Protein AF-G9YW83-F1 (afdb_monomer)

Organism: NCBI:txid411475

Radius of gyration: 24.29 Å; Cα contacts (8 Å, |Δi|>4): 75; chains: 1; bounding box: 59×24×64 Å

Foldseek 3Di:
DVVVVVVVVVVVVVVVPPPDDPDDQPDPCSNVPDWDKDFPPDWDWDQDPVRDTDIDGWIWTWDQDPVRDTDTDTDDDDPPPPPDD

Structure (mmCIF, N/CA/C/O backbone):
data_AF-G9YW83-F1
#
_entry.id   AF-G9YW83-F1
#
loop_
_atom_site.group_PDB
_atom_site.id
_atom_site.type_symbol
_atom_site.label_atom_id
_atom_site.label_alt_id
_atom_site.label_comp_id
_atom_site.label_asym_id
_atom_site.label_entity_id
_atom_site.label_seq_id
_atom_site.pdbx_PDB_ins_code
_atom_site.Cartn_x
_atom_site.Cartn_y
_atom_site.Cartn_z
_atom_site.occupancy
_atom_site.B_iso_or_equiv
_atom_site.auth_seq_id
_atom_site.auth_comp_id
_atom_site.auth_asym_id
_atom_site.auth_atom_id
_atom_site.pdbx_PDB_model_num
ATOM 1 N N . MET A 1 1 ? -31.447 5.486 44.020 1.00 64.25 1 MET A N 1
ATOM 2 C CA . MET A 1 1 ? -31.018 5.929 42.672 1.00 64.25 1 MET A CA 1
ATOM 3 C C . MET A 1 1 ? -29.510 6.178 42.585 1.00 64.25 1 MET A C 1
ATOM 5 O O . MET A 1 1 ? -28.852 5.413 41.898 1.00 64.25 1 MET A O 1
ATOM 9 N N . LYS A 1 2 ? -28.924 7.126 43.339 1.00 79.12 2 LYS A N 1
ATOM 10 C CA . LYS A 1 2 ? -27.466 7.417 43.303 1.00 79.12 2 LYS A CA 1
ATOM 11 C C . LYS A 1 2 ? -26.550 6.193 43.497 1.00 79.12 2 LYS A C 1
ATOM 13 O O . LYS A 1 2 ? -25.579 6.048 42.771 1.00 79.12 2 LYS A O 1
ATOM 18 N N . LYS A 1 3 ? -26.889 5.277 44.416 1.00 85.06 3 LYS A N 1
ATOM 19 C CA . LYS A 1 3 ? -26.110 4.042 44.649 1.00 85.06 3 LYS A CA 1
ATOM 20 C C . LYS A 1 3 ? -26.171 3.041 43.487 1.00 85.06 3 LYS A C 1
ATOM 22 O O . LYS A 1 3 ? -25.188 2.369 43.223 1.00 85.06 3 LYS A O 1
ATOM 27 N N . VAL A 1 4 ? -27.300 2.978 42.779 1.00 91.31 4 VAL A N 1
ATOM 28 C CA . VAL A 1 4 ? -27.478 2.095 41.612 1.00 91.31 4 VAL A CA 1
ATOM 29 C C . VAL A 1 4 ? -26.697 2.643 40.420 1.00 91.31 4 VAL A C 1
ATOM 31 O O . VAL A 1 4 ? -25.988 1.900 39.757 1.00 91.31 4 VAL A O 1
ATOM 34 N N . ILE A 1 5 ? -26.752 3.962 40.211 1.00 93.06 5 ILE A N 1
ATOM 35 C CA . ILE A 1 5 ? -25.970 4.652 39.176 1.00 93.06 5 ILE A CA 1
ATOM 36 C C . ILE A 1 5 ? -24.469 4.493 39.445 1.00 93.06 5 ILE A C 1
ATOM 38 O O . ILE A 1 5 ? -23.713 4.187 38.531 1.00 93.06 5 ILE A O 1
ATOM 42 N N . SER A 1 6 ? -24.043 4.633 40.704 1.00 92.25 6 SER A N 1
ATOM 43 C CA . SER A 1 6 ? -22.649 4.413 41.103 1.00 92.25 6 SER A CA 1
ATOM 44 C C . SER A 1 6 ? -22.174 2.988 40.815 1.00 92.25 6 SER A C 1
ATOM 46 O O . SER A 1 6 ? -21.050 2.828 40.360 1.00 92.2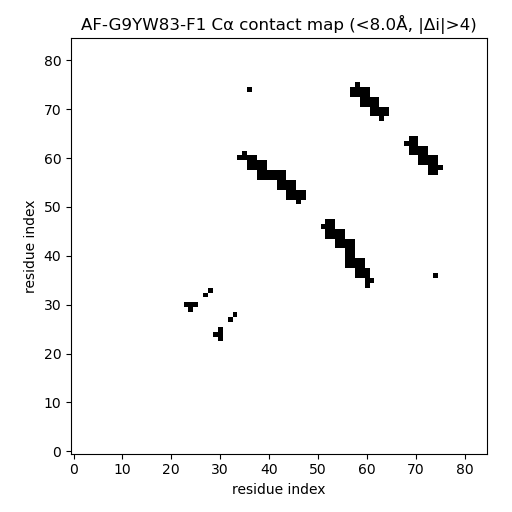5 6 SER A O 1
ATOM 48 N N . LEU A 1 7 ? -23.014 1.978 41.071 1.00 93.31 7 LEU A N 1
ATOM 49 C CA . LEU A 1 7 ? -22.692 0.569 40.824 1.00 93.31 7 LEU A CA 1
ATOM 50 C C . LEU A 1 7 ? -22.612 0.251 39.321 1.00 93.31 7 LEU A C 1
ATOM 52 O O . LEU A 1 7 ? -21.749 -0.504 38.883 1.00 93.31 7 LEU A O 1
ATOM 56 N N . LEU A 1 8 ? -23.507 0.841 38.524 1.00 95.56 8 LEU A N 1
ATOM 57 C CA . LEU A 1 8 ? -23.491 0.707 37.069 1.00 95.56 8 LEU A CA 1
ATOM 58 C C . LEU A 1 8 ? -22.208 1.311 36.483 1.00 95.56 8 LEU A C 1
ATOM 60 O O . LEU A 1 8 ? -21.569 0.705 35.628 1.00 95.56 8 LEU A O 1
ATOM 64 N N . LEU A 1 9 ? -21.810 2.488 36.972 1.00 94.06 9 LEU A N 1
ATOM 65 C CA . LEU A 1 9 ? -20.634 3.196 36.475 1.00 94.06 9 LEU A CA 1
ATOM 66 C C . LEU A 1 9 ? -19.333 2.445 36.791 1.00 94.06 9 LEU A C 1
ATOM 68 O O . LEU A 1 9 ? -18.458 2.354 35.932 1.00 94.06 9 LEU A O 1
ATOM 72 N N . THR A 1 10 ? -19.221 1.854 37.985 1.00 94.88 10 THR A N 1
ATOM 73 C CA . THR A 1 10 ? -18.084 0.985 38.321 1.00 94.88 10 THR A CA 1
ATOM 74 C C . THR A 1 10 ? -18.058 -0.279 37.469 1.00 94.88 10 THR A C 1
ATOM 76 O O . THR A 1 10 ? -16.983 -0.669 37.024 1.00 94.88 10 THR A O 1
ATOM 79 N N . ALA A 1 11 ? -19.208 -0.893 37.180 1.00 95.38 11 ALA A N 1
ATOM 80 C CA . ALA A 1 11 ? -19.264 -2.062 36.303 1.00 95.38 11 ALA A CA 1
ATOM 81 C C . ALA A 1 11 ? -18.779 -1.742 34.876 1.00 95.38 11 ALA A C 1
ATOM 83 O O . ALA A 1 11 ? -17.965 -2.482 34.329 1.00 95.38 11 ALA A O 1
ATOM 84 N N . VAL A 1 12 ? -19.208 -0.614 34.298 1.00 95.12 12 VAL A N 1
ATOM 85 C CA . VAL A 1 12 ? -18.772 -0.173 32.959 1.00 95.12 12 VAL A CA 1
ATOM 86 C C . VAL A 1 12 ? -17.264 0.087 32.914 1.00 95.12 12 VAL A C 1
ATOM 88 O O . VAL A 1 12 ? -16.604 -0.329 31.966 1.00 95.12 12 VAL A O 1
ATOM 91 N N . LEU A 1 13 ? -16.706 0.723 33.949 1.00 94.12 13 LEU A N 1
ATOM 92 C CA . LEU A 1 13 ? -15.263 0.964 34.055 1.00 94.12 13 LEU A CA 1
ATOM 93 C C . LEU A 1 13 ? -14.459 -0.336 34.129 1.00 94.12 13 LEU A C 1
ATOM 95 O O . LEU A 1 13 ? -13.458 -0.470 33.432 1.00 94.12 13 LEU A O 1
ATOM 99 N N . ILE A 1 14 ? -14.911 -1.301 34.934 1.00 93.94 14 ILE A N 1
ATOM 100 C CA . ILE A 1 14 ? -14.249 -2.607 35.048 1.00 93.94 14 ILE A CA 1
ATOM 101 C C . ILE A 1 14 ? -14.286 -3.336 33.703 1.00 93.94 14 ILE A C 1
ATOM 103 O O . ILE A 1 14 ? -13.261 -3.853 33.272 1.00 93.94 14 ILE A O 1
ATOM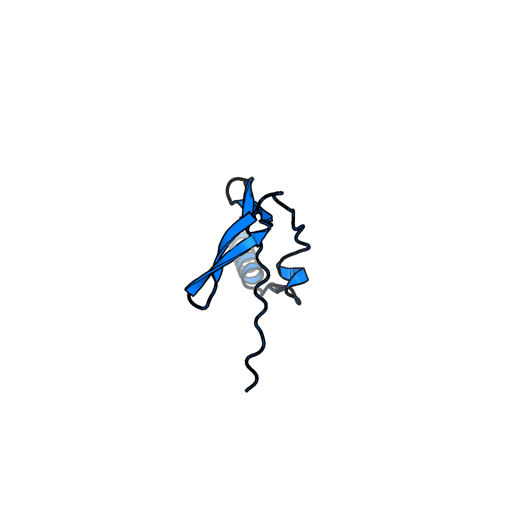 107 N N . ILE A 1 15 ? -15.431 -3.331 33.014 1.00 91.50 15 ILE A N 1
ATOM 108 C CA . ILE A 1 15 ? -15.578 -3.984 31.706 1.00 91.50 15 ILE A CA 1
ATOM 109 C C . ILE A 1 15 ? -14.702 -3.305 30.645 1.00 91.50 15 ILE A C 1
ATOM 111 O O . ILE A 1 15 ? -14.049 -3.995 29.870 1.00 91.50 15 ILE A O 1
ATOM 115 N N . GLY A 1 16 ? -14.639 -1.971 30.628 1.00 86.81 16 GLY A N 1
ATOM 116 C CA . GLY A 1 16 ? -13.803 -1.219 29.686 1.00 86.81 16 GLY A CA 1
ATOM 117 C C . GLY A 1 16 ? -12.296 -1.358 29.930 1.00 86.81 16 GLY A C 1
ATOM 118 O O . GLY A 1 16 ? -11.511 -1.102 29.023 1.00 86.81 16 GLY A O 1
ATOM 119 N N . MET A 1 17 ? -11.892 -1.766 31.137 1.00 86.94 17 MET A N 1
ATOM 120 C CA . MET A 1 17 ? -10.497 -2.050 31.494 1.00 86.94 17 MET A CA 1
ATOM 121 C C . MET A 1 17 ? -10.115 -3.525 31.349 1.00 86.94 17 MET A C 1
ATOM 123 O O . MET A 1 17 ? -8.944 -3.862 31.534 1.00 86.94 17 MET A O 1
ATOM 127 N N . LEU A 1 18 ? -11.064 -4.413 31.025 1.00 87.44 18 LEU A N 1
ATOM 128 C CA . LEU A 1 18 ? -10.715 -5.782 30.668 1.00 87.44 18 LEU A CA 1
ATOM 129 C C . LEU A 1 18 ? -9.826 -5.728 29.419 1.00 87.44 18 LEU A C 1
ATOM 131 O O . LEU A 1 18 ? -10.200 -5.068 28.447 1.00 87.44 18 LEU A O 1
ATOM 135 N N . PRO A 1 19 ? -8.662 -6.399 29.415 1.00 79.31 19 P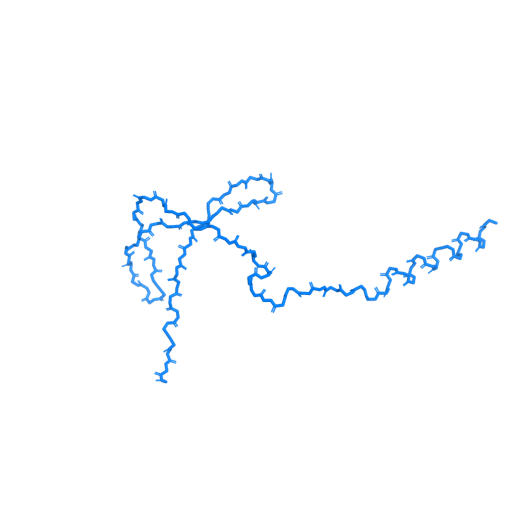RO A N 1
ATOM 136 C CA . PRO A 1 19 ? -7.839 -6.507 28.225 1.00 79.31 19 PRO A CA 1
ATOM 137 C C . PRO A 1 19 ? -8.625 -7.306 27.188 1.00 79.31 19 PRO A C 1
ATOM 139 O O . PRO A 1 19 ? -8.641 -8.536 27.194 1.00 79.31 19 PRO A O 1
ATOM 142 N N . LEU A 1 20 ? -9.328 -6.594 26.313 1.00 75.44 20 LEU A N 1
ATOM 143 C CA . LEU A 1 20 ? -9.868 -7.174 25.101 1.00 75.44 20 LEU A CA 1
ATOM 144 C C . LEU A 1 20 ? -8.657 -7.568 24.261 1.00 75.44 20 LEU A C 1
ATOM 146 O O . LEU A 1 20 ? -7.759 -6.756 24.033 1.00 75.44 20 LEU A O 1
ATOM 150 N N . SER A 1 21 ? -8.593 -8.832 23.858 1.00 71.38 21 SER A N 1
ATOM 151 C CA . SER A 1 21 ? -7.546 -9.319 22.972 1.00 71.38 21 SER A CA 1
ATOM 152 C C . SER A 1 21 ? -7.560 -8.485 21.692 1.00 71.38 21 SER A C 1
ATOM 154 O O . SER A 1 21 ? -8.459 -8.632 20.865 1.00 71.38 21 SER A O 1
ATOM 156 N N . ALA A 1 22 ? -6.573 -7.607 2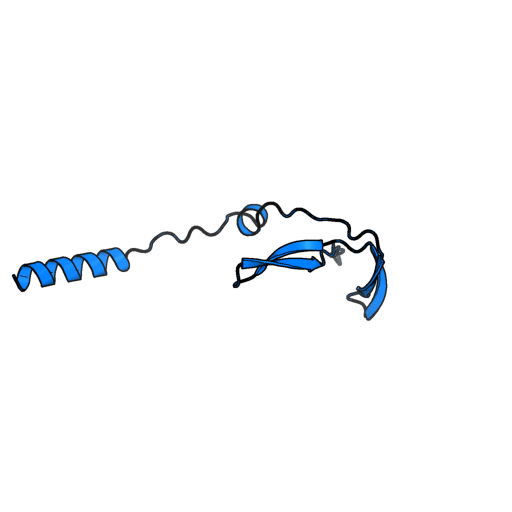1.529 1.00 65.81 22 ALA A N 1
ATOM 157 C CA . ALA A 1 22 ? -6.232 -7.065 20.228 1.00 65.81 22 ALA A CA 1
ATOM 158 C C . ALA A 1 22 ? -5.628 -8.227 19.440 1.00 65.81 22 ALA A C 1
ATOM 160 O O . ALA A 1 22 ? -4.485 -8.623 19.673 1.00 65.81 22 ALA A O 1
ATOM 161 N N . VAL A 1 23 ? -6.437 -8.850 18.587 1.00 73.31 23 VAL A N 1
ATOM 162 C CA . VAL A 1 23 ? -5.962 -9.928 17.726 1.00 73.31 23 VAL A CA 1
ATOM 163 C C . VAL A 1 23 ? -5.144 -9.261 16.628 1.00 73.31 23 VAL A C 1
ATOM 165 O O . VAL A 1 23 ? -5.694 -8.636 15.725 1.00 73.31 23 VAL A O 1
ATOM 168 N N . ALA A 1 24 ? -3.821 -9.308 16.759 1.00 70.50 24 ALA A N 1
ATOM 169 C CA . ALA A 1 24 ? -2.946 -8.988 15.644 1.00 70.50 24 ALA A CA 1
ATOM 170 C C . ALA A 1 24 ? -3.106 -10.084 14.586 1.00 70.50 24 ALA A C 1
ATOM 172 O O . ALA A 1 24 ? -3.221 -11.262 14.932 1.00 70.50 24 ALA A O 1
ATOM 173 N N . ALA A 1 25 ? -3.117 -9.696 13.314 1.00 74.44 25 ALA A N 1
ATOM 174 C CA . ALA A 1 25 ? -3.099 -10.657 12.223 1.00 74.44 25 ALA A CA 1
ATOM 175 C C . ALA A 1 25 ? -1.848 -11.542 12.336 1.00 74.44 25 ALA A C 1
ATOM 177 O O . ALA A 1 25 ? -0.758 -11.059 12.662 1.00 74.44 25 ALA A O 1
ATOM 178 N N . SER A 1 26 ? -2.017 -12.845 12.120 1.00 81.25 26 SER A N 1
ATOM 179 C CA . SER A 1 26 ? -0.958 -13.833 12.343 1.00 81.25 26 SER A CA 1
ATOM 180 C C . SER A 1 26 ? 0.019 -13.931 11.171 1.00 81.25 26 SER A C 1
ATOM 182 O O . SER A 1 26 ? 1.127 -14.448 11.334 1.00 81.25 26 SER A O 1
ATOM 184 N N . THR A 1 27 ? -0.355 -13.384 10.011 1.00 77.69 27 THR A N 1
ATOM 185 C CA . THR A 1 27 ? 0.486 -13.320 8.816 1.00 77.69 27 THR A CA 1
ATOM 186 C C . THR A 1 27 ? 0.400 -11.952 8.132 1.00 77.69 27 THR A C 1
ATOM 188 O O . THR A 1 27 ? -0.579 -11.224 8.318 1.00 77.69 27 THR A O 1
ATOM 191 N N . PRO A 1 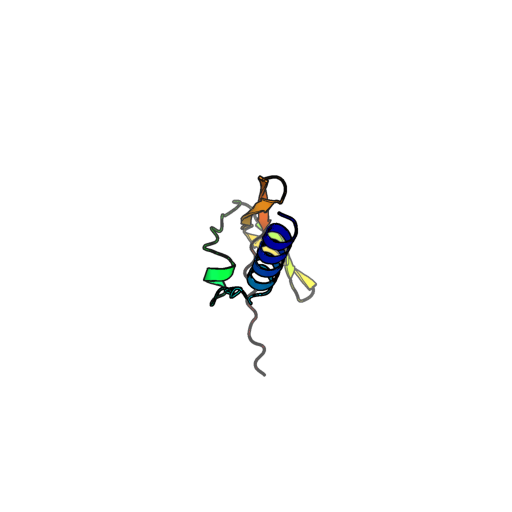28 ? 1.407 -11.576 7.320 1.00 68.88 28 PRO A N 1
ATOM 192 C CA . PRO A 1 28 ? 1.327 -10.398 6.461 1.00 68.88 28 PRO A CA 1
ATOM 193 C C . PRO A 1 28 ? 0.115 -10.422 5.525 1.00 68.88 28 PRO A C 1
ATOM 195 O O . PRO A 1 28 ? -0.509 -9.387 5.338 1.00 68.88 28 PRO A O 1
ATOM 198 N N . GLU A 1 29 ? -0.252 -11.582 4.979 1.00 71.00 29 GLU A N 1
ATOM 199 C CA . GLU A 1 29 ? -1.419 -11.739 4.098 1.00 71.00 29 GLU A CA 1
ATOM 200 C C . GLU A 1 29 ? -2.727 -11.472 4.851 1.00 71.00 29 GLU A C 1
ATOM 202 O O . GLU A 1 29 ? -3.627 -10.824 4.331 1.00 71.00 29 GLU A O 1
ATOM 207 N N . GLU A 1 30 ? -2.822 -11.910 6.106 1.00 71.81 30 GLU A N 1
ATOM 208 C CA . GLU A 1 30 ? -3.979 -11.659 6.966 1.00 71.81 30 GLU A CA 1
ATOM 209 C C . GLU A 1 30 ? -4.013 -10.195 7.458 1.00 71.81 30 GLU A C 1
ATOM 211 O O . GLU A 1 30 ? -5.081 -9.648 7.724 1.00 71.81 30 GLU A O 1
ATOM 216 N N . ALA A 1 31 ? -2.850 -9.532 7.533 1.00 70.94 31 ALA A N 1
ATOM 217 C CA . ALA A 1 31 ? -2.722 -8.118 7.891 1.00 70.94 31 ALA A CA 1
ATOM 218 C C . ALA A 1 31 ? -3.020 -7.164 6.721 1.00 70.94 31 ALA A C 1
ATOM 220 O O . ALA A 1 31 ? -3.541 -6.069 6.936 1.00 70.94 31 ALA A O 1
ATOM 221 N N . LEU A 1 32 ? -2.630 -7.552 5.505 1.00 69.69 32 LEU A N 1
ATOM 222 C CA . LEU A 1 32 ? -2.669 -6.721 4.298 1.00 69.69 32 LEU A CA 1
ATOM 223 C C . LEU A 1 32 ? -3.829 -7.083 3.356 1.00 69.69 32 LEU A C 1
ATOM 225 O O . LEU A 1 32 ? -4.164 -6.276 2.491 1.00 69.69 32 LEU A O 1
ATOM 229 N N . GLY A 1 33 ? -4.452 -8.251 3.541 1.00 71.50 33 GLY A N 1
ATOM 230 C CA . GLY A 1 33 ? -5.453 -8.811 2.635 1.00 71.50 33 GLY A CA 1
ATOM 231 C C . GLY A 1 33 ? -4.854 -9.335 1.324 1.00 71.50 33 GLY A C 1
ATOM 232 O O . GLY A 1 33 ? -3.651 -9.230 1.072 1.00 71.50 33 GLY A O 1
ATOM 233 N N . GLU A 1 34 ? -5.705 -9.895 0.461 1.00 72.19 34 GLU A N 1
ATOM 234 C CA . GLU A 1 34 ? -5.350 -10.108 -0.946 1.00 72.19 34 GLU A CA 1
ATOM 235 C C . GLU A 1 34 ? -5.308 -8.748 -1.655 1.00 72.19 34 GLU A C 1
ATOM 237 O O . GLU A 1 34 ? -6.280 -7.992 -1.641 1.00 72.19 34 GLU A O 1
ATOM 242 N N . LEU A 1 35 ? -4.161 -8.424 -2.256 1.00 75.75 35 LEU A N 1
ATOM 243 C CA . LEU A 1 35 ? -3.973 -7.212 -3.047 1.00 75.75 35 LEU A CA 1
ATOM 244 C C . LEU A 1 35 ? -3.925 -7.575 -4.528 1.00 75.75 35 LEU A C 1
ATOM 246 O O . LEU A 1 35 ? -2.975 -8.211 -4.990 1.00 75.75 35 LEU A O 1
ATOM 250 N N . ASP A 1 36 ? -4.920 -7.116 -5.281 1.00 85.94 36 ASP A N 1
ATOM 251 C CA . ASP A 1 36 ? -4.905 -7.203 -6.737 1.00 85.94 36 ASP A CA 1
ATOM 252 C C . ASP A 1 36 ? -3.899 -6.204 -7.320 1.00 85.94 36 ASP A C 1
ATOM 254 O O . ASP A 1 36 ? -3.979 -4.993 -7.084 1.00 85.94 36 ASP A O 1
ATOM 258 N N . ILE A 1 37 ? -2.950 -6.716 -8.106 1.00 87.50 37 ILE A N 1
ATOM 259 C CA . ILE A 1 37 ? -1.954 -5.907 -8.812 1.00 87.50 37 ILE A CA 1
ATOM 260 C C . ILE A 1 37 ? -2.350 -5.799 -10.282 1.00 87.50 37 ILE A C 1
ATOM 262 O O . ILE A 1 37 ? -2.426 -6.790 -11.010 1.00 87.50 37 ILE A O 1
ATOM 266 N N . TYR A 1 38 ? -2.537 -4.566 -10.731 1.00 90.31 38 TYR A N 1
ATOM 267 C CA . TYR A 1 38 ?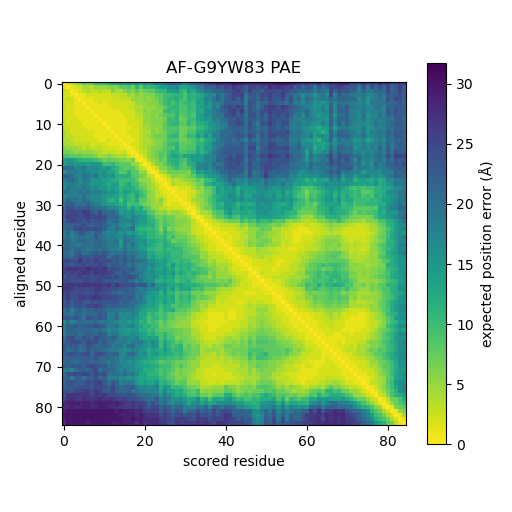 -2.933 -4.222 -12.087 1.00 90.31 38 TYR A CA 1
ATOM 268 C C . TYR A 1 38 ? -1.731 -3.752 -12.905 1.00 90.31 38 TYR A C 1
ATOM 270 O O . TYR A 1 38 ? -0.792 -3.149 -12.380 1.00 90.31 38 TYR A O 1
ATOM 278 N N . SER A 1 39 ? -1.770 -3.992 -14.218 1.00 91.00 39 SER A N 1
ATOM 279 C CA . SER A 1 39 ? -0.831 -3.388 -15.166 1.00 91.00 39 SER A CA 1
ATOM 280 C C . SER A 1 39 ? -1.369 -2.046 -15.651 1.00 91.00 39 SER A C 1
ATOM 282 O O . SER A 1 39 ? -2.514 -1.963 -16.090 1.00 91.00 39 SER A O 1
ATOM 284 N N . GLY A 1 40 ? -0.536 -1.005 -15.636 1.00 90.12 40 GLY A N 1
ATOM 285 C CA . GLY A 1 40 ? -0.886 0.286 -16.233 1.00 90.12 40 GLY A CA 1
ATOM 286 C C . GLY A 1 40 ? -0.715 0.345 -17.751 1.00 90.12 40 GLY A C 1
ATOM 287 O O . GLY A 1 40 ? -1.137 1.314 -18.370 1.00 90.12 40 GLY A O 1
ATOM 288 N N . GLY A 1 41 ? -0.088 -0.663 -18.372 1.00 92.94 41 GLY A N 1
ATOM 289 C CA . GLY A 1 41 ? 0.123 -0.705 -19.825 1.00 92.94 41 GLY A CA 1
ATOM 290 C C . GLY A 1 41 ? 1.216 0.232 -20.364 1.00 92.94 41 GLY A C 1
ATOM 291 O O . GLY A 1 41 ? 1.385 0.334 -21.576 1.00 92.94 41 GLY A O 1
ATOM 292 N N . TYR A 1 42 ? 1.984 0.892 -19.494 1.00 90.62 42 TYR A N 1
ATOM 293 C CA . TYR A 1 42 ? 3.140 1.719 -19.854 1.00 90.62 42 TYR A CA 1
ATOM 294 C C . TYR A 1 42 ? 4.323 1.451 -18.918 1.00 90.62 42 TYR A C 1
ATOM 296 O O . TYR A 1 42 ? 4.169 0.827 -17.871 1.00 90.62 42 TYR A O 1
ATOM 304 N N . SER A 1 43 ? 5.517 1.909 -19.294 1.00 89.81 43 SER A N 1
ATOM 305 C CA . SER A 1 43 ? 6.725 1.789 -18.469 1.00 89.81 43 SER A CA 1
ATOM 306 C C . SER A 1 43 ? 7.077 3.121 -17.818 1.00 89.81 43 SER A C 1
ATOM 308 O O . SER A 1 43 ? 6.887 4.177 -18.419 1.00 89.81 43 SER A O 1
ATOM 310 N N . MET A 1 44 ? 7.636 3.071 -16.610 1.00 87.50 44 MET A N 1
ATOM 311 C CA . MET A 1 44 ? 8.162 4.243 -15.912 1.00 87.50 44 MET A CA 1
ATOM 312 C C . MET A 1 44 ? 9.634 4.075 -15.559 1.00 87.50 44 MET A C 1
ATOM 314 O O . ME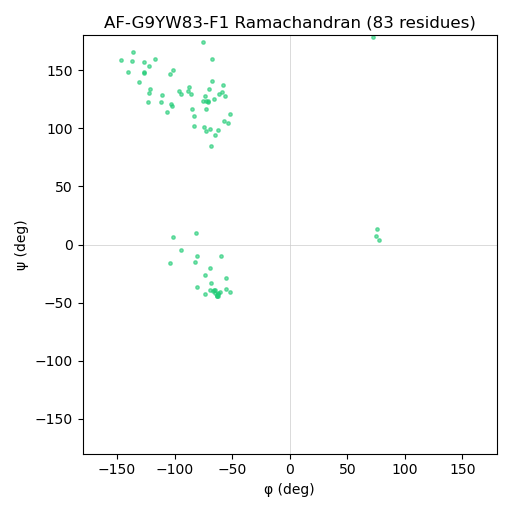T A 1 44 ? 10.134 2.963 -15.374 1.00 87.50 44 MET A O 1
ATOM 318 N N . ASN A 1 45 ? 10.313 5.213 -15.436 1.00 87.88 45 ASN A N 1
ATOM 319 C CA . ASN A 1 45 ? 11.658 5.276 -14.894 1.00 87.88 45 ASN A CA 1
ATOM 320 C C . ASN A 1 45 ? 11.591 5.366 -13.368 1.00 87.88 45 ASN A C 1
ATOM 322 O O . ASN A 1 45 ? 10.902 6.231 -12.830 1.00 87.88 45 ASN A O 1
ATOM 326 N N . TYR A 1 46 ? 12.331 4.506 -12.680 1.00 80.31 46 TYR A N 1
ATOM 327 C CA . TYR A 1 46 ? 12.428 4.477 -11.226 1.00 80.31 46 TYR A CA 1
ATOM 328 C C . TYR A 1 46 ? 13.889 4.536 -10.796 1.00 80.31 46 TYR A C 1
ATOM 330 O O . TYR A 1 46 ? 14.788 4.042 -11.479 1.00 80.31 46 TYR A O 1
ATOM 338 N N . LEU A 1 47 ? 14.125 5.162 -9.646 1.00 83.62 47 LEU A N 1
ATOM 339 C CA . LEU A 1 47 ? 15.432 5.170 -9.012 1.00 83.62 47 LEU A CA 1
ATOM 340 C C . LEU A 1 47 ? 15.580 3.877 -8.211 1.00 83.62 47 LEU A C 1
ATOM 342 O O . LEU A 1 47 ? 14.897 3.678 -7.207 1.00 83.62 47 LEU A O 1
ATOM 346 N N . ALA A 1 48 ? 16.450 2.981 -8.664 1.00 79.75 48 ALA A N 1
ATOM 347 C CA . ALA A 1 48 ? 16.789 1.790 -7.903 1.00 79.75 48 ALA A CA 1
ATOM 348 C C . ALA A 1 48 ? 17.565 2.165 -6.628 1.00 79.75 48 ALA A C 1
ATOM 350 O O . ALA A 1 48 ? 18.188 3.224 -6.550 1.00 79.75 48 ALA A O 1
ATOM 351 N N . VAL A 1 49 ? 17.576 1.264 -5.640 1.00 79.25 49 VAL A N 1
ATOM 352 C CA . VAL A 1 49 ? 18.233 1.473 -4.331 1.00 79.25 49 VAL A CA 1
ATOM 353 C C . VAL A 1 49 ? 19.717 1.843 -4.467 1.00 79.25 49 VAL A C 1
ATOM 355 O O . VAL A 1 49 ? 20.253 2.584 -3.653 1.00 79.25 49 VAL A O 1
ATOM 358 N N . ASN A 1 50 ? 20.381 1.384 -5.529 1.00 82.31 50 ASN A N 1
ATOM 359 C CA . ASN A 1 50 ? 21.773 1.719 -5.839 1.00 82.31 50 ASN A CA 1
ATOM 360 C C . ASN A 1 50 ? 21.958 3.083 -6.543 1.00 82.31 50 ASN A C 1
ATOM 362 O O . ASN A 1 50 ? 23.040 3.357 -7.055 1.00 82.31 50 ASN A O 1
ATOM 366 N N . GLY A 1 51 ? 20.915 3.913 -6.633 1.00 84.94 51 GLY A N 1
ATOM 367 C CA . GLY A 1 51 ? 20.953 5.234 -7.264 1.00 84.94 51 GLY A CA 1
ATOM 368 C C . GLY A 1 51 ? 20.911 5.222 -8.796 1.00 84.94 51 GLY A C 1
ATOM 369 O O . GLY A 1 51 ? 21.007 6.280 -9.415 1.00 84.94 51 GLY A O 1
ATOM 370 N N . LYS A 1 52 ? 20.757 4.056 -9.437 1.00 87.38 52 LYS A N 1
ATOM 371 C CA . LYS A 1 52 ? 20.637 3.962 -10.897 1.00 87.38 52 LYS A CA 1
ATOM 372 C C . LYS A 1 52 ? 19.181 4.123 -11.329 1.00 87.38 52 LYS A C 1
ATOM 374 O O . LYS A 1 52 ? 18.295 3.475 -10.779 1.00 87.38 52 LYS A O 1
ATOM 379 N N . VAL A 1 53 ? 18.945 4.920 -12.369 1.00 89.25 53 VAL A N 1
ATOM 380 C CA . VAL A 1 53 ? 17.639 4.961 -13.038 1.00 89.25 53 VAL A CA 1
ATOM 381 C C . VAL A 1 53 ? 17.451 3.692 -13.866 1.00 89.25 53 VAL A C 1
ATOM 383 O O . VAL A 1 53 ? 18.312 3.326 -14.668 1.00 89.25 53 VAL A O 1
ATOM 386 N N . GLN A 1 54 ? 16.328 3.022 -13.657 1.00 85.00 54 GLN A N 1
ATOM 387 C CA . GLN A 1 54 ? 15.923 1.807 -14.354 1.00 85.00 54 GLN A CA 1
ATOM 388 C C . GLN A 1 54 ? 14.526 2.009 -14.942 1.00 85.00 54 GLN A C 1
ATOM 390 O O . GLN A 1 54 ? 13.768 2.843 -14.453 1.00 85.00 54 GLN A O 1
ATOM 395 N N . THR A 1 55 ? 14.175 1.248 -15.977 1.00 89.25 55 THR A N 1
ATOM 396 C CA . THR A 1 55 ? 12.846 1.293 -16.603 1.00 89.25 55 THR A CA 1
ATOM 397 C C . THR 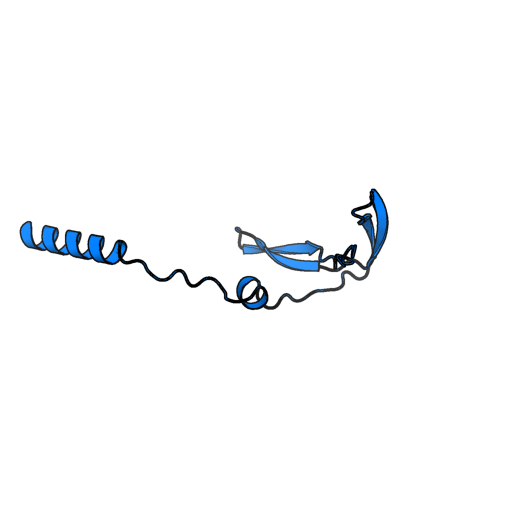A 1 55 ? 12.103 -0.007 -16.318 1.00 89.25 55 THR A C 1
ATOM 399 O O . THR A 1 55 ? 12.650 -1.086 -16.540 1.00 89.25 55 THR A O 1
ATOM 402 N N . GLN A 1 56 ? 10.870 0.084 -15.821 1.00 83.69 56 GLN A N 1
ATOM 403 C CA . GLN A 1 56 ? 10.033 -1.074 -15.488 1.00 83.69 56 GLN A CA 1
ATOM 404 C C . GLN A 1 56 ? 8.589 -0.806 -15.897 1.00 83.69 56 GLN A C 1
ATOM 406 O O . GLN A 1 56 ? 8.132 0.339 -15.890 1.00 83.69 56 GLN A O 1
ATOM 411 N N . SER A 1 57 ? 7.882 -1.872 -16.269 1.00 88.50 57 SER A N 1
ATOM 412 C CA . SER A 1 57 ? 6.440 -1.835 -16.500 1.00 88.50 57 SER A CA 1
ATOM 413 C C . SER A 1 57 ? 5.729 -1.325 -15.252 1.00 88.50 57 SER A C 1
ATOM 415 O O . SER A 1 57 ? 5.943 -1.838 -14.157 1.00 88.50 57 SER A O 1
ATOM 417 N N . TYR A 1 58 ? 4.891 -0.310 -15.418 1.00 89.56 58 TYR A N 1
ATOM 418 C CA . TYR A 1 58 ? 4.127 0.258 -14.325 1.00 89.56 58 TYR A CA 1
ATOM 419 C C . TYR A 1 58 ? 3.037 -0.716 -13.888 1.00 89.56 58 TYR A C 1
ATOM 421 O O . TYR A 1 58 ? 2.187 -1.124 -14.686 1.00 89.56 58 TYR A O 1
ATOM 429 N N . THR A 1 59 ? 3.068 -1.067 -12.610 1.00 91.12 59 THR A N 1
ATOM 430 C CA . THR A 1 59 ? 2.045 -1.861 -11.934 1.00 91.12 59 THR A CA 1
ATOM 431 C C . THR A 1 59 ? 1.579 -1.126 -10.690 1.00 91.12 59 THR A C 1
ATOM 433 O O . THR A 1 59 ? 2.360 -0.396 -10.079 1.00 91.12 59 THR A O 1
ATOM 436 N N . TYR A 1 60 ? 0.318 -1.295 -10.313 1.00 91.31 60 TYR A N 1
ATOM 437 C CA . TYR A 1 60 ? -0.279 -0.602 -9.172 1.00 91.31 60 TYR A CA 1
ATOM 438 C C . TYR A 1 60 ? -1.317 -1.479 -8.476 1.00 91.31 60 TYR A C 1
ATOM 440 O O . TYR A 1 60 ? -1.854 -2.407 -9.076 1.00 91.31 60 TYR A O 1
ATOM 448 N N . PHE A 1 61 ? -1.610 -1.164 -7.221 1.00 91.56 61 PHE A N 1
ATOM 449 C CA . PHE A 1 61 ? -2.796 -1.650 -6.522 1.00 91.56 61 PHE A CA 1
ATOM 450 C C . PHE A 1 61 ? -3.693 -0.464 -6.161 1.00 91.56 61 PHE A C 1
ATOM 452 O O . PHE A 1 61 ? -3.246 0.689 -6.141 1.00 91.56 61 PHE A O 1
ATOM 459 N N . LEU A 1 62 ? -4.969 -0.740 -5.909 1.00 91.44 62 LEU A N 1
ATOM 460 C CA . LEU A 1 62 ? -5.947 0.276 -5.536 1.00 91.44 62 LEU A CA 1
ATOM 461 C C . LEU A 1 62 ? -6.065 0.356 -4.013 1.00 91.44 62 LEU A C 1
ATOM 463 O O . LEU A 1 62 ? -6.248 -0.654 -3.339 1.00 91.44 62 LEU A O 1
ATOM 467 N N . TYR A 1 63 ? -5.959 1.568 -3.478 1.00 89.06 63 TYR A N 1
ATOM 468 C CA . TYR A 1 63 ? -6.096 1.861 -2.055 1.00 89.06 63 TYR A CA 1
ATOM 469 C C . TYR A 1 63 ? -7.214 2.875 -1.830 1.00 89.06 63 TYR A C 1
ATOM 471 O O . TYR A 1 63 ? -7.245 3.926 -2.472 1.00 89.06 63 TYR A O 1
ATOM 479 N N . GLU A 1 64 ? -8.117 2.583 -0.898 1.00 91.44 64 GLU A N 1
ATOM 480 C CA . GLU A 1 64 ? -9.130 3.536 -0.456 1.00 91.44 64 GLU A CA 1
ATOM 481 C C . GLU A 1 64 ? -8.548 4.446 0.630 1.00 91.44 64 GLU A C 1
ATOM 483 O O . GLU A 1 64 ? -8.154 3.997 1.706 1.00 91.44 64 GLU A O 1
ATOM 488 N N . ASN A 1 65 ? -8.466 5.743 0.338 1.00 90.44 65 ASN A N 1
ATOM 489 C CA . ASN A 1 65 ? -7.953 6.713 1.294 1.00 90.44 65 ASN A CA 1
ATOM 490 C C . ASN A 1 65 ? -8.975 7.027 2.403 1.00 90.44 65 ASN A C 1
ATOM 492 O O . ASN A 1 65 ? -10.141 6.650 2.339 1.00 90.44 65 ASN A O 1
ATOM 496 N N . ALA A 1 66 ? -8.564 7.812 3.404 1.00 92.06 66 ALA A N 1
ATOM 497 C CA . ALA A 1 66 ? -9.428 8.205 4.525 1.00 92.06 66 ALA A CA 1
ATOM 498 C C . ALA A 1 66 ? -10.703 8.989 4.129 1.00 92.06 66 ALA A C 1
ATOM 500 O O . ALA A 1 66 ? -11.564 9.222 4.972 1.00 92.06 66 ALA A O 1
ATOM 501 N N . GLN A 1 67 ? -10.823 9.425 2.871 1.00 95.94 67 GLN A N 1
ATOM 502 C CA . GLN A 1 67 ? -11.992 10.118 2.323 1.00 95.94 67 GLN A CA 1
ATOM 503 C C . GLN A 1 67 ? -12.892 9.188 1.487 1.00 95.94 67 GLN A C 1
ATOM 505 O O . GLN A 1 67 ? -13.819 9.673 0.840 1.00 95.94 67 GLN A O 1
ATOM 510 N N . GLY A 1 68 ? -12.615 7.880 1.459 1.00 93.31 68 GLY A N 1
ATOM 511 C CA . GLY A 1 68 ? -13.365 6.901 0.670 1.00 93.31 68 GLY A CA 1
ATOM 512 C C . GLY A 1 68 ? -13.051 6.932 -0.829 1.00 93.31 68 GLY A C 1
ATOM 513 O O . GLY A 1 68 ? -13.807 6.398 -1.638 1.00 93.31 68 GLY A O 1
ATOM 514 N N . LYS A 1 69 ? -11.968 7.606 -1.243 1.00 95.44 69 LYS A N 1
ATOM 515 C CA . LYS A 1 69 ? -11.575 7.693 -2.653 1.00 95.44 69 LYS A CA 1
ATOM 516 C C . LYS A 1 69 ? -10.525 6.635 -2.968 1.00 95.44 69 LYS A C 1
ATOM 518 O O . LYS A 1 69 ? -9.501 6.560 -2.291 1.00 95.44 69 LYS A O 1
ATOM 523 N N . GLN A 1 70 ? -10.740 5.905 -4.060 1.00 93.56 70 GLN A N 1
ATOM 524 C CA . GLN A 1 70 ? -9.726 5.010 -4.607 1.00 93.56 70 GLN A CA 1
ATOM 525 C C . GLN A 1 70 ? -8.556 5.789 -5.218 1.00 93.56 70 GLN A C 1
ATOM 527 O O . GLN A 1 70 ? -8.739 6.751 -5.974 1.00 93.56 70 GLN A O 1
ATOM 532 N N . GLN A 1 71 ? -7.349 5.352 -4.882 1.00 93.38 71 GLN A N 1
ATOM 533 C CA . GLN A 1 71 ? -6.091 5.887 -5.370 1.00 93.38 71 GLN A CA 1
ATOM 534 C C . GLN A 1 71 ? -5.198 4.746 -5.852 1.00 93.38 71 GLN A C 1
ATOM 536 O O . GLN A 1 71 ? -5.094 3.706 -5.207 1.00 93.38 71 GLN A O 1
ATOM 541 N N . GLU A 1 72 ? -4.515 4.977 -6.968 1.00 92.25 72 GLU A N 1
ATOM 542 C CA . GLU A 1 72 ? -3.473 4.081 -7.455 1.00 92.25 72 GLU A CA 1
ATOM 543 C C . GLU A 1 72 ? -2.205 4.259 -6.619 1.00 92.25 72 GLU A C 1
ATOM 545 O O . GLU A 1 72 ? -1.664 5.366 -6.506 1.00 92.25 72 GLU A O 1
ATOM 550 N N . ILE A 1 73 ? -1.721 3.163 -6.040 1.00 89.50 73 ILE A N 1
ATOM 551 C CA . ILE A 1 73 ? -0.416 3.111 -5.390 1.00 89.50 73 ILE A CA 1
ATOM 552 C C . ILE A 1 73 ? 0.493 2.215 -6.232 1.00 89.50 73 ILE A C 1
ATOM 554 O O . ILE A 1 73 ? 0.161 1.047 -6.453 1.00 89.50 73 ILE A O 1
ATOM 558 N N . PRO A 1 74 ? 1.644 2.726 -6.702 1.00 89.31 74 PRO A N 1
ATOM 559 C CA . PRO A 1 74 ? 2.578 1.923 -7.471 1.00 89.31 74 PRO A CA 1
ATOM 560 C C . PRO A 1 74 ? 3.059 0.692 -6.693 1.00 89.31 74 PRO A C 1
ATOM 562 O O . PRO A 1 74 ? 3.507 0.797 -5.549 1.00 89.31 74 PRO A O 1
ATOM 565 N N . ALA A 1 75 ? 3.008 -0.466 -7.343 1.00 85.75 75 ALA A N 1
ATOM 566 C CA . ALA A 1 75 ? 3.506 -1.732 -6.831 1.00 85.75 75 ALA A CA 1
ATOM 567 C C . ALA A 1 75 ? 4.855 -2.035 -7.484 1.00 85.75 75 ALA A C 1
ATOM 569 O O . ALA A 1 75 ? 4.935 -2.185 -8.703 1.00 85.75 75 ALA A O 1
ATOM 570 N N . TYR A 1 76 ? 5.909 -2.154 -6.678 1.00 76.12 76 TYR A N 1
ATOM 571 C CA . TYR A 1 76 ? 7.235 -2.543 -7.149 1.00 76.12 76 TYR A CA 1
ATOM 572 C C . TYR A 1 76 ? 7.695 -3.781 -6.391 1.00 76.12 76 TYR A C 1
ATOM 574 O O . TYR A 1 76 ? 7.820 -3.759 -5.166 1.00 76.12 76 TYR A O 1
ATOM 582 N N . CYS A 1 77 ? 8.008 -4.856 -7.111 1.00 69.06 77 CYS A N 1
ATOM 583 C CA . CYS A 1 77 ? 8.732 -5.972 -6.521 1.00 69.06 77 CYS A CA 1
ATOM 584 C C . CYS A 1 77 ? 10.182 -5.535 -6.301 1.00 69.06 77 CYS A C 1
ATOM 586 O O . CYS A 1 77 ? 11.004 -5.573 -7.219 1.00 69.06 77 CYS A O 1
ATOM 588 N N . VAL A 1 78 ? 10.514 -5.126 -5.080 1.00 64.94 78 VAL A N 1
ATOM 589 C CA . VAL A 1 78 ? 11.911 -5.130 -4.657 1.00 64.94 78 VAL A CA 1
ATOM 590 C C . VAL A 1 78 ? 12.282 -6.589 -4.435 1.00 64.94 78 VAL A C 1
ATOM 592 O O . VAL A 1 78 ? 11.682 -7.262 -3.607 1.00 64.94 78 VAL A O 1
ATOM 595 N N . ASN A 1 79 ? 13.223 -7.115 -5.215 1.00 55.88 79 ASN A N 1
ATOM 596 C CA . ASN A 1 79 ? 13.870 -8.367 -4.855 1.00 55.88 79 ASN A CA 1
ATOM 597 C C . ASN A 1 79 ? 14.985 -7.987 -3.877 1.00 55.88 79 ASN A C 1
ATOM 599 O O . ASN A 1 79 ? 16.008 -7.463 -4.339 1.00 55.88 79 ASN A O 1
ATOM 603 N N . PRO A 1 80 ? 14.821 -8.168 -2.552 1.00 49.97 80 PRO A N 1
ATOM 604 C CA . PRO A 1 80 ? 15.953 -8.104 -1.656 1.00 49.97 80 PRO A CA 1
ATOM 605 C C . PRO A 1 80 ? 16.793 -9.328 -1.997 1.00 49.97 80 PRO A C 1
ATOM 607 O O . PRO A 1 80 ? 16.633 -10.395 -1.408 1.00 49.97 80 PRO A O 1
ATOM 610 N N . VAL A 1 81 ? 17.660 -9.209 -3.004 1.00 54.66 81 VAL A N 1
ATOM 611 C CA . VAL A 1 81 ? 18.734 -10.175 -3.170 1.00 54.66 81 VAL A CA 1
ATOM 612 C C . VAL A 1 81 ? 19.418 -10.231 -1.819 1.00 54.66 81 VAL A C 1
ATOM 614 O O . VAL A 1 81 ? 19.948 -9.235 -1.327 1.00 54.66 81 VAL A O 1
ATOM 617 N N . ARG A 1 82 ? 19.267 -11.387 -1.174 1.00 49.69 82 ARG A N 1
ATOM 618 C CA . ARG A 1 82 ? 19.899 -11.715 0.087 1.00 49.69 82 ARG A CA 1
ATOM 619 C C . ARG A 1 82 ? 21.384 -11.471 -0.163 1.00 49.69 82 ARG A C 1
ATOM 621 O O . ARG A 1 82 ? 22.007 -12.233 -0.898 1.00 49.69 82 ARG A O 1
ATOM 628 N N . LEU A 1 83 ? 21.920 -10.372 0.362 1.00 52.06 83 LEU A N 1
ATOM 629 C CA . LEU A 1 83 ? 23.359 -10.218 0.485 1.00 52.06 83 LEU A CA 1
ATOM 630 C C . LEU A 1 83 ? 23.772 -11.349 1.430 1.00 52.06 83 LEU A C 1
ATOM 632 O O . LEU A 1 83 ? 23.505 -11.295 2.628 1.00 52.06 83 LEU A O 1
ATOM 636 N N . VAL A 1 84 ? 24.258 -12.449 0.866 1.00 37.75 84 VAL A N 1
ATOM 637 C CA . VAL A 1 84 ? 24.909 -13.524 1.611 1.00 37.75 84 VAL A CA 1
ATOM 638 C C . VAL A 1 84 ? 26.303 -13.666 1.038 1.00 37.75 84 VAL A C 1
ATOM 640 O O . VAL A 1 84 ? 26.414 -13.891 -0.169 1.00 37.75 84 VAL A O 1
ATOM 643 N N . PRO A 1 85 ? 27.323 -13.764 1.891 1.00 46.28 85 PRO A N 1
ATOM 644 C CA . PRO A 1 85 ? 27.679 -12.896 3.013 1.00 46.28 85 PRO A CA 1
ATOM 645 C C . PRO A 1 85 ? 28.505 -11.683 2.551 1.00 46.28 85 PRO A C 1
ATOM 647 O O . PRO A 1 85 ? 29.169 -11.775 1.494 1.00 46.28 85 PRO A O 1
#

Sequence (85 aa):
MKKVISLLLTAVLIIGMLPLSAVAASTPEEALGELDIYSGGYSMNYLAVNGKVQTQSYTYFLYENAQGKQQEIPAYCVNPVRLVP

Nearest PDB structures (foldseek):
  3vhx-assembly2_H  TM=3.556E-01  e=1.864E-01  Homo sapiens
  5cfp-assembly1_B  TM=4.376E-01  e=3.379E+00  Nematoste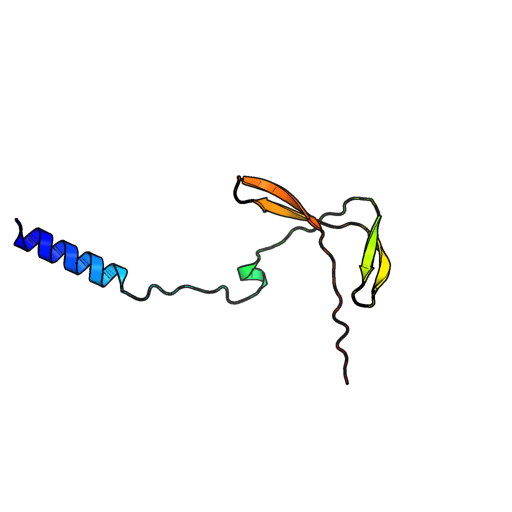lla vectensis
  6wt7-assembly1_A-2  TM=3.937E-01  e=3.822E+00  Magallana gigas
  5cfl-assembly1_A  TM=4.089E-01  e=5.202E+00  Nematostella vectensis

Solvent-accessible surface area (backbone atoms only — not comparable to full-atom values): 5600 Å² total; per-residue (Å²): 108,72,70,57,54,52,51,52,52,53,52,53,52,56,61,71,66,50,84,70,82,78,79,71,60,91,42,70,57,70,64,67,48,93,76,68,76,43,76,71,87,47,70,43,80,44,74,41,96,87,72,47,79,44,79,44,75,37,30,25,30,79,43,70,44,99,83,75,46,79,40,84,43,80,54,75,89,77,78,78,72,74,84,74,130

Secondary structure (DSSP, 8-state):
-HHHHHHHHHHHHHHHTS-------SSHHHHH---PPEEEEEEEEEE-TTS-EEEEEEEEEEEE-TTS-EEEEE-----------

Mean predicted aligned error: 12.32 Å

pLDDT: mean 81.94, std 12.99, range [37.75, 95.94]